Protein AF-A0A1C6BYI2-F1 (afdb_monomer)

Sequence (121 aa):
MGATRPHERPATASTIPKPSAEKMQEIKRPATAPASKVSEPVKTNVIKERPLSSSASDKKATQPAQPVHRQNVEKVVSQETRQNDTKDRRTKVQQTQTVQKNQQTKEKNRSLVTKKGQKKK

Mean predicted aligned error: 21.41 Å

pLDDT: mean 74.05, std 17.7, range [45.47, 98.5]

Secondary structure (DSSP, 8-state):
-------PPPP----PPP---------PPP---------------------------S--------HHHHHHHHHHHHHHHHHHHHHHHHHHHHHHHHHHHHHHHHHHHHHHHHHHHHTT-

Radius of gyration: 36.36 Å; Cα contacts (8 Å, |Δi|>4): 1; chains: 1; bounding box: 98×52×74 Å

Structure (mmCIF, N/CA/C/O backbone):
data_AF-A0A1C6BYI2-F1
#
_entry.id   AF-A0A1C6BYI2-F1
#
loop_
_atom_site.group_PDB
_atom_site.id
_atom_site.type_symbol
_atom_site.label_atom_id
_atom_site.label_alt_id
_atom_site.label_comp_id
_atom_site.label_asym_id
_atom_site.label_entity_id
_atom_site.label_seq_id
_atom_site.pdbx_PDB_ins_code
_atom_site.Cartn_x
_atom_site.Cartn_y
_atom_site.Cartn_z
_atom_site.occupancy
_atom_site.B_iso_or_equiv
_atom_site.auth_seq_id
_atom_site.auth_comp_id
_atom_site.auth_asym_id
_atom_site.auth_atom_id
_atom_site.pdbx_PDB_model_num
ATOM 1 N N . MET A 1 1 ? -24.951 -35.284 -13.282 1.00 54.72 1 MET A N 1
ATOM 2 C CA . MET A 1 1 ? -23.690 -36.005 -13.005 1.00 54.72 1 MET A CA 1
ATOM 3 C C . MET A 1 1 ? -22.532 -35.124 -13.447 1.00 54.72 1 MET A C 1
ATOM 5 O O . MET A 1 1 ? -22.559 -34.694 -14.589 1.00 54.72 1 MET A O 1
ATOM 9 N N . GLY A 1 2 ? -21.570 -34.835 -12.563 1.00 62.78 2 GLY A N 1
ATOM 10 C CA . GLY A 1 2 ? -20.300 -34.193 -12.940 1.00 62.78 2 GLY A CA 1
ATOM 11 C C . GLY A 1 2 ? -19.963 -32.887 -12.214 1.00 62.78 2 GLY A C 1
ATOM 12 O O . GLY A 1 2 ? -19.781 -31.866 -12.861 1.00 62.78 2 GLY A O 1
ATOM 13 N N . ALA A 1 3 ? -19.863 -32.902 -10.880 1.00 61.75 3 ALA A N 1
ATOM 14 C CA . ALA A 1 3 ? -19.232 -31.811 -10.134 1.00 61.75 3 ALA A CA 1
ATOM 15 C C . ALA A 1 3 ? -17.723 -32.082 -10.027 1.00 61.75 3 ALA A C 1
ATOM 17 O O . ALA A 1 3 ? -17.288 -32.876 -9.194 1.00 61.75 3 ALA A O 1
ATOM 18 N N . THR A 1 4 ? -16.907 -31.440 -10.862 1.00 67.94 4 THR A N 1
ATOM 19 C CA . THR A 1 4 ? -15.452 -31.409 -10.659 1.00 67.94 4 THR A CA 1
ATOM 20 C C . THR A 1 4 ? -15.133 -30.385 -9.578 1.00 67.94 4 THR A C 1
ATOM 22 O O . THR A 1 4 ? -15.031 -29.186 -9.838 1.00 67.94 4 THR A O 1
ATOM 25 N N . ARG A 1 5 ? -15.021 -30.862 -8.337 1.00 74.25 5 ARG A N 1
ATOM 26 C CA . ARG A 1 5 ? -14.539 -30.071 -7.202 1.00 74.2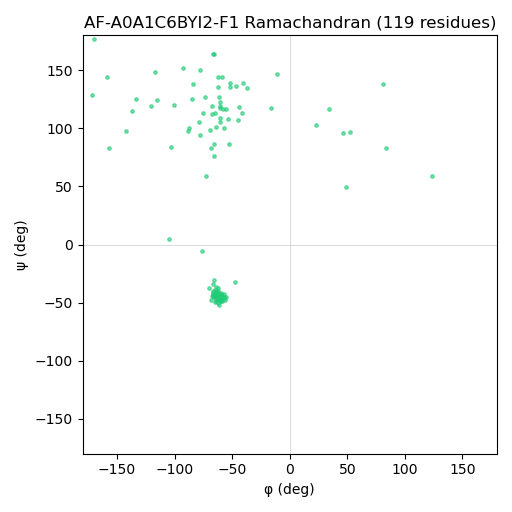5 5 ARG A CA 1
ATOM 27 C C . ARG A 1 5 ? -13.018 -29.897 -7.342 1.00 74.25 5 ARG A C 1
ATOM 29 O O . ARG A 1 5 ? -12.331 -30.906 -7.499 1.00 74.25 5 ARG A O 1
ATOM 36 N N . PRO A 1 6 ? -12.466 -28.672 -7.296 1.00 77.38 6 PRO A N 1
ATOM 37 C CA . PRO A 1 6 ? -11.019 -28.494 -7.283 1.00 77.38 6 PRO A CA 1
ATOM 38 C C . PRO A 1 6 ? -10.435 -29.146 -6.023 1.00 77.38 6 PRO A C 1
ATOM 40 O O . PRO A 1 6 ? -10.988 -29.011 -4.931 1.00 77.38 6 PRO A O 1
ATOM 43 N N . HIS A 1 7 ? -9.339 -29.887 -6.182 1.00 76.06 7 HIS A N 1
ATOM 44 C CA . HIS A 1 7 ? -8.647 -30.520 -5.066 1.00 76.06 7 HIS A CA 1
ATOM 45 C C . HIS A 1 7 ? -7.863 -29.445 -4.301 1.00 76.06 7 HIS A C 1
ATOM 47 O O . HIS A 1 7 ? -6.937 -28.839 -4.846 1.00 76.06 7 HIS A O 1
ATOM 53 N N . GLU A 1 8 ? -8.269 -29.172 -3.061 1.00 76.94 8 GLU A N 1
ATOM 54 C CA . GLU A 1 8 ? -7.526 -28.301 -2.152 1.00 76.94 8 GLU A CA 1
ATOM 55 C C . GLU A 1 8 ? -6.144 -28.911 -1.895 1.00 76.94 8 GLU A C 1
ATOM 57 O O . GLU A 1 8 ? -6.025 -30.083 -1.540 1.00 76.94 8 GLU A O 1
ATOM 62 N N . ARG A 1 9 ? -5.080 -28.131 -2.102 1.00 75.81 9 ARG A N 1
ATOM 63 C CA . ARG A 1 9 ? -3.729 -28.545 -1.709 1.00 75.81 9 ARG A CA 1
ATOM 64 C C . ARG A 1 9 ? -3.521 -28.216 -0.226 1.00 75.81 9 ARG A C 1
ATOM 66 O O . ARG A 1 9 ? -3.922 -27.129 0.192 1.00 75.81 9 ARG A O 1
ATOM 73 N N . PRO A 1 10 ? -2.890 -29.101 0.567 1.00 69.38 10 PRO A N 1
ATOM 74 C CA . PRO A 1 10 ? -2.607 -28.818 1.969 1.00 69.38 10 PRO A CA 1
ATOM 75 C C . PRO A 1 10 ? -1.677 -27.605 2.112 1.00 69.38 10 PRO A C 1
ATOM 77 O O . PRO A 1 10 ? -0.778 -27.386 1.297 1.00 69.38 10 PRO A O 1
ATOM 80 N N . ALA A 1 11 ? -1.910 -26.818 3.163 1.00 62.59 11 ALA A N 1
ATOM 81 C CA . ALA A 1 11 ? -1.143 -25.627 3.496 1.00 62.59 11 ALA A CA 1
ATOM 82 C C . ALA A 1 11 ? 0.336 -25.968 3.742 1.00 62.59 11 ALA A C 1
ATOM 84 O O . ALA A 1 11 ? 0.666 -26.751 4.633 1.00 62.59 11 ALA A O 1
ATOM 85 N N . THR A 1 12 ? 1.243 -25.336 2.995 1.00 54.78 12 THR A N 1
ATOM 86 C CA . THR A 1 12 ? 2.656 -25.274 3.376 1.00 54.78 12 THR A CA 1
ATOM 87 C C . THR A 1 12 ? 2.767 -24.466 4.660 1.00 54.78 12 THR A C 1
ATOM 89 O O . THR A 1 12 ? 2.475 -23.269 4.680 1.00 54.78 12 THR A O 1
ATOM 92 N N . ALA A 1 13 ? 3.150 -25.149 5.734 1.00 59.16 13 ALA A N 1
ATOM 93 C CA . ALA A 1 13 ? 3.408 -24.560 7.032 1.00 59.16 13 ALA A CA 1
ATOM 94 C C . ALA A 1 13 ? 4.385 -23.376 6.926 1.00 59.16 13 ALA A C 1
ATOM 96 O O . ALA A 1 13 ? 5.372 -23.402 6.194 1.00 59.16 13 ALA A O 1
ATOM 97 N N . SER A 1 14 ? 4.064 -22.337 7.689 1.00 58.28 14 SER A N 1
ATOM 98 C CA . SER A 1 14 ? 4.835 -21.120 7.906 1.00 58.28 14 SER A CA 1
ATOM 99 C C . SER A 1 14 ? 6.268 -21.419 8.360 1.00 58.28 14 SER A C 1
ATOM 101 O O . SER A 1 14 ? 6.492 -21.753 9.523 1.00 58.28 14 SER A O 1
ATOM 103 N N . THR A 1 15 ? 7.257 -21.209 7.491 1.00 58.69 15 THR A N 1
ATOM 104 C CA . THR A 1 15 ? 8.650 -21.088 7.933 1.00 58.69 15 THR A CA 1
ATOM 105 C C . THR A 1 15 ? 8.850 -19.687 8.495 1.00 58.69 15 THR A C 1
ATOM 107 O O . THR A 1 15 ? 8.911 -18.709 7.754 1.00 58.69 15 THR A O 1
ATOM 110 N N . ILE A 1 16 ? 8.939 -19.593 9.819 1.00 68.25 16 ILE A N 1
ATOM 111 C CA . ILE A 1 16 ? 9.395 -18.400 10.536 1.00 68.25 16 ILE A CA 1
ATOM 112 C C . ILE A 1 16 ? 10.789 -18.042 9.988 1.00 68.25 16 ILE A C 1
ATOM 114 O O . ILE A 1 16 ? 11.708 -18.853 10.143 1.00 68.25 16 ILE A O 1
ATOM 118 N N . PRO A 1 17 ? 11.006 -16.878 9.348 1.00 59.19 17 PRO A N 1
ATOM 119 C CA . PRO A 1 17 ? 12.364 -16.457 9.053 1.00 59.19 17 PRO A CA 1
ATOM 120 C C . PRO A 1 17 ? 13.054 -16.136 10.383 1.00 59.19 17 PRO A C 1
ATOM 122 O O . PRO A 1 17 ? 12.609 -15.269 11.136 1.00 59.19 17 PRO A O 1
ATOM 125 N N . LYS A 1 18 ? 14.140 -16.857 10.690 1.00 71.62 18 LYS A N 1
ATOM 126 C CA . LYS A 1 18 ? 15.075 -16.476 11.758 1.00 71.62 18 LYS A CA 1
ATOM 127 C C . LYS A 1 18 ? 15.505 -15.017 11.527 1.00 71.62 18 LYS A C 1
ATOM 129 O O . LYS A 1 18 ? 15.847 -14.689 10.388 1.00 71.62 18 LYS A O 1
ATOM 134 N N . PRO A 1 19 ? 15.557 -14.147 12.549 1.00 53.66 19 PRO A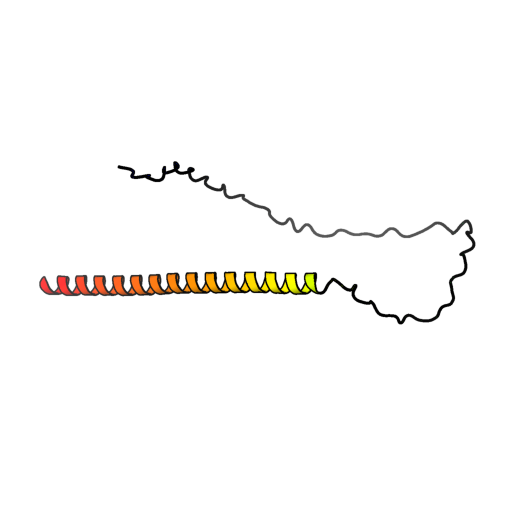 N 1
ATOM 135 C CA . PRO A 1 19 ? 16.231 -12.870 12.391 1.00 53.66 19 PRO A CA 1
ATOM 136 C C . PRO A 1 19 ? 17.729 -13.150 12.222 1.00 53.66 19 PRO A C 1
ATOM 138 O O . PRO A 1 19 ? 18.383 -13.645 13.139 1.00 53.66 19 PRO A O 1
ATOM 141 N N . SER A 1 20 ? 18.274 -12.881 11.034 1.00 56.75 20 SER A N 1
ATOM 142 C CA . SER A 1 20 ? 19.723 -12.811 10.845 1.00 56.75 20 SER A CA 1
ATOM 143 C C . SER A 1 20 ? 20.208 -11.562 11.570 1.00 56.75 20 SER A C 1
ATOM 145 O O . SER A 1 20 ? 20.076 -10.450 11.060 1.00 56.75 20 SER A O 1
ATOM 147 N N . ALA A 1 21 ? 20.711 -11.751 12.784 1.00 58.75 21 ALA A N 1
ATOM 148 C CA . ALA A 1 21 ? 21.453 -10.734 13.503 1.00 58.75 21 ALA A CA 1
ATOM 149 C C . ALA A 1 21 ? 22.696 -10.309 12.698 1.00 58.75 21 ALA A C 1
ATOM 151 O O . ALA A 1 21 ? 23.313 -11.120 12.009 1.00 58.75 21 ALA A O 1
ATOM 152 N N . GLU A 1 22 ? 23.000 -9.015 12.795 1.00 59.88 22 GLU A N 1
ATOM 153 C CA . GLU A 1 22 ? 24.306 -8.380 12.596 1.00 59.88 22 GLU A CA 1
ATOM 154 C C . GLU A 1 22 ? 25.137 -8.784 11.370 1.00 59.88 22 GLU A C 1
ATOM 156 O O . GLU A 1 22 ? 26.015 -9.640 11.418 1.00 59.88 22 GLU A O 1
ATOM 161 N N . LYS A 1 23 ? 25.022 -7.981 10.309 1.00 57.41 23 LYS A N 1
ATOM 162 C CA . LYS A 1 23 ? 26.220 -7.582 9.567 1.00 57.41 23 LYS A CA 1
ATOM 163 C C . LYS A 1 23 ? 26.560 -6.154 9.972 1.00 57.41 23 LYS A C 1
ATOM 165 O O . LYS A 1 23 ? 26.139 -5.204 9.316 1.00 57.41 23 LYS A O 1
ATOM 170 N N . MET A 1 24 ? 27.275 -5.994 11.087 1.00 69.06 24 MET A N 1
ATOM 171 C CA . MET A 1 24 ? 27.919 -4.716 11.379 1.00 69.06 24 MET A CA 1
ATOM 172 C C . MET A 1 24 ? 28.905 -4.444 10.239 1.00 69.06 24 MET A C 1
ATOM 174 O O . MET A 1 24 ? 29.798 -5.248 9.974 1.00 69.06 24 MET A O 1
ATOM 178 N N . GLN A 1 25 ? 28.707 -3.348 9.506 1.00 59.69 25 GLN A N 1
ATOM 179 C CA . GLN A 1 25 ? 29.736 -2.841 8.608 1.00 59.69 25 GLN A CA 1
ATOM 180 C C . GLN A 1 25 ? 30.917 -2.424 9.484 1.00 59.69 25 GLN A C 1
ATOM 182 O O . GLN A 1 25 ? 30.879 -1.381 10.133 1.00 59.69 25 GLN A O 1
ATOM 187 N N . GLU A 1 26 ? 31.946 -3.269 9.540 1.00 63.31 26 GLU A N 1
ATOM 188 C CA . GLU A 1 26 ? 33.232 -2.935 10.139 1.00 63.31 26 GLU A CA 1
ATOM 189 C C . GLU A 1 26 ? 33.861 -1.832 9.273 1.00 63.31 26 GLU A C 1
ATOM 191 O O . GLU A 1 26 ? 34.591 -2.081 8.316 1.00 63.31 26 GLU A O 1
ATOM 196 N N . ILE A 1 27 ? 33.519 -0.577 9.574 1.00 63.31 27 ILE A N 1
ATOM 197 C CA . ILE A 1 27 ? 34.263 0.590 9.107 1.00 63.31 27 ILE A CA 1
ATOM 198 C C . ILE A 1 27 ? 35.608 0.545 9.840 1.00 63.31 27 ILE A C 1
ATOM 200 O O . ILE A 1 27 ? 35.793 1.158 10.893 1.00 63.31 27 ILE A O 1
ATOM 204 N N . LYS A 1 28 ? 36.546 -0.237 9.300 1.00 68.12 28 LYS A N 1
ATOM 205 C CA . LYS A 1 28 ? 37.942 -0.280 9.738 1.00 68.12 28 LYS A CA 1
ATOM 206 C C . LYS A 1 28 ? 38.779 0.557 8.771 1.00 68.12 28 LYS A C 1
ATOM 208 O O . LYS A 1 28 ? 38.760 0.361 7.563 1.00 68.12 28 LYS A O 1
ATOM 213 N N . ARG A 1 29 ? 39.418 1.567 9.352 1.00 61.25 29 ARG A N 1
ATOM 214 C CA . ARG A 1 29 ? 40.040 2.762 8.755 1.00 61.25 29 ARG A CA 1
ATOM 215 C C . ARG A 1 29 ? 41.267 2.455 7.861 1.00 61.25 29 ARG A C 1
ATOM 217 O O . ARG A 1 29 ? 41.824 1.366 7.977 1.00 61.25 29 ARG A O 1
ATOM 224 N N . PRO A 1 30 ? 41.724 3.403 7.011 1.00 63.53 30 PRO A N 1
ATOM 225 C CA . PRO A 1 30 ? 42.872 3.211 6.116 1.00 63.53 30 PRO A CA 1
ATOM 226 C C . PRO A 1 30 ? 44.222 3.345 6.848 1.00 63.53 30 PRO A C 1
ATOM 228 O O . PRO A 1 30 ? 44.328 4.129 7.791 1.00 63.53 30 PRO A O 1
ATOM 231 N N . ALA A 1 31 ? 45.261 2.638 6.377 1.00 58.25 31 ALA A N 1
ATOM 232 C CA . ALA A 1 31 ? 46.645 2.774 6.855 1.00 58.25 31 ALA A CA 1
ATOM 233 C C . ALA A 1 31 ? 47.683 2.787 5.696 1.00 58.25 31 ALA A C 1
ATOM 235 O O . ALA A 1 31 ? 47.819 1.816 4.960 1.00 58.25 31 ALA A O 1
ATOM 236 N N . THR A 1 32 ? 48.344 3.947 5.564 1.00 45.47 32 THR A N 1
ATOM 237 C CA . THR A 1 32 ? 49.675 4.384 5.037 1.00 45.47 32 THR A CA 1
ATOM 238 C C . THR A 1 32 ? 50.713 3.266 4.725 1.00 45.47 32 THR A C 1
ATOM 240 O O . THR A 1 32 ? 50.740 2.288 5.457 1.00 45.47 32 THR A O 1
ATOM 243 N N . ALA A 1 33 ? 51.642 3.292 3.739 1.00 57.91 33 ALA A N 1
ATOM 244 C CA . ALA A 1 33 ? 52.502 4.360 3.171 1.00 57.91 33 ALA A CA 1
ATOM 245 C C . ALA A 1 33 ? 53.245 3.924 1.852 1.00 57.91 33 ALA A C 1
ATOM 247 O O . ALA A 1 33 ? 53.134 2.762 1.463 1.00 57.91 33 ALA A O 1
ATOM 248 N N . PRO A 1 34 ? 54.024 4.810 1.174 1.00 53.22 34 PRO A N 1
ATOM 249 C CA . PRO A 1 34 ? 54.595 4.623 -0.171 1.00 53.22 34 PRO A CA 1
ATOM 250 C C . PRO A 1 34 ? 56.017 4.024 -0.178 1.00 53.22 34 PRO A C 1
ATOM 252 O O . PRO A 1 34 ? 56.812 4.298 0.715 1.00 53.22 34 PRO A O 1
ATOM 255 N N . ALA A 1 35 ? 56.385 3.305 -1.245 1.00 46.44 35 ALA A N 1
ATOM 256 C CA . ALA A 1 35 ? 57.778 2.969 -1.550 1.00 46.44 35 ALA A CA 1
ATOM 257 C C . ALA A 1 35 ? 58.153 3.537 -2.925 1.00 46.44 35 ALA A C 1
ATOM 259 O O . ALA A 1 35 ? 57.534 3.231 -3.943 1.00 46.44 35 ALA A O 1
ATOM 260 N N . SER A 1 36 ? 59.151 4.414 -2.929 1.00 53.06 36 SER A N 1
ATOM 261 C CA . SER A 1 36 ? 59.726 5.046 -4.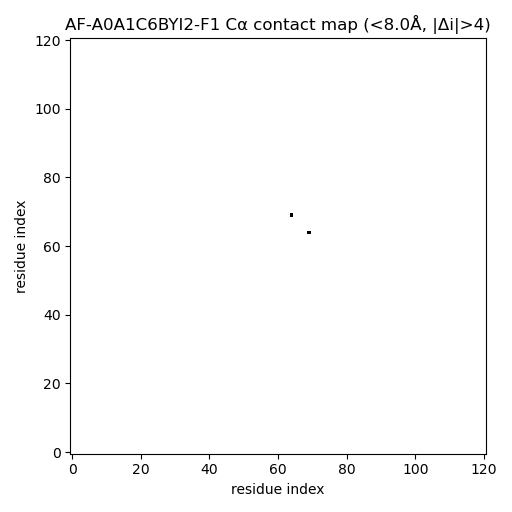111 1.00 53.06 36 SER A CA 1
ATOM 262 C C . SER A 1 36 ? 61.194 4.629 -4.227 1.00 53.06 36 SER A C 1
ATOM 264 O O . SER A 1 36 ? 61.861 4.542 -3.198 1.00 53.06 36 SER A O 1
ATOM 266 N N . LYS A 1 37 ? 61.678 4.534 -5.482 1.00 55.94 37 LYS A N 1
ATOM 267 C CA . LYS A 1 37 ? 63.092 4.492 -5.942 1.00 55.94 37 LYS A CA 1
ATOM 268 C C . LYS A 1 37 ? 63.760 3.095 -5.820 1.00 55.94 37 LYS A C 1
ATOM 270 O O . LYS A 1 37 ? 63.556 2.426 -4.825 1.00 55.94 37 LYS A O 1
ATOM 275 N N . VAL A 1 38 ? 64.556 2.538 -6.744 1.00 49.47 38 VAL A N 1
ATOM 276 C CA . VAL A 1 38 ? 65.320 2.977 -7.934 1.00 49.47 38 VAL A CA 1
ATOM 277 C C . VAL A 1 38 ? 65.558 1.729 -8.813 1.00 49.47 38 VAL A C 1
ATOM 279 O O . VAL A 1 38 ? 65.825 0.672 -8.253 1.00 49.47 38 VAL A O 1
ATOM 282 N N . SER A 1 39 ? 65.544 1.843 -10.147 1.00 46.47 39 SER A N 1
ATOM 283 C CA . SER A 1 39 ? 66.492 1.134 -11.038 1.00 46.47 39 SER A CA 1
ATOM 284 C C . SER A 1 39 ? 66.337 1.640 -12.482 1.00 46.47 39 SER A C 1
ATOM 286 O O . SER A 1 39 ? 65.222 1.751 -12.986 1.00 46.47 39 SER A O 1
ATOM 288 N N . GLU A 1 40 ? 67.456 2.017 -13.095 1.00 58.38 40 GLU A N 1
ATOM 289 C CA . GLU A 1 40 ? 67.626 2.697 -14.387 1.00 58.38 40 GLU A CA 1
ATOM 290 C C . GLU A 1 40 ? 67.217 1.883 -15.638 1.00 58.38 40 GLU A C 1
ATOM 292 O O . GLU A 1 40 ? 67.046 0.664 -15.573 1.00 58.38 40 GLU A O 1
ATOM 297 N N . PRO A 1 41 ? 67.040 2.550 -16.803 1.00 60.94 41 PRO A N 1
ATOM 298 C CA . PRO A 1 41 ? 66.404 1.975 -17.980 1.00 60.94 41 PRO A CA 1
ATOM 299 C C . PRO A 1 41 ? 67.412 1.194 -18.824 1.00 60.94 41 PRO A C 1
ATOM 301 O O . PRO A 1 41 ? 68.418 1.739 -19.273 1.00 60.94 41 PRO A O 1
ATOM 304 N N . VAL A 1 42 ? 67.12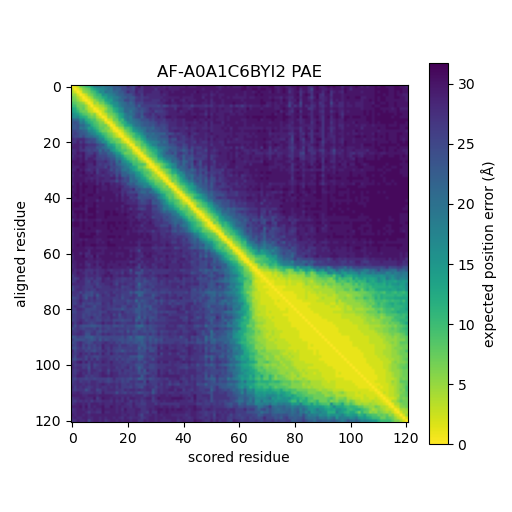3 -0.074 -19.118 1.00 48.16 42 VAL A N 1
ATOM 305 C CA . VAL A 1 42 ? 67.962 -0.873 -20.017 1.00 48.16 42 VAL A CA 1
ATOM 306 C C . VAL A 1 42 ? 67.104 -1.613 -21.040 1.00 48.16 42 VAL A C 1
ATOM 308 O O . VAL A 1 42 ? 66.231 -2.401 -20.690 1.00 48.16 42 VAL A O 1
ATOM 311 N N . LYS A 1 43 ? 67.463 -1.374 -22.310 1.00 56.34 43 LYS A N 1
ATOM 312 C CA . LYS A 1 43 ? 67.090 -2.081 -23.550 1.00 56.34 43 LYS A CA 1
ATOM 313 C C . LYS A 1 43 ? 65.760 -1.704 -24.212 1.00 56.34 43 LYS A C 1
ATOM 315 O O . LYS A 1 43 ? 64.746 -2.382 -24.120 1.00 56.34 43 LYS A O 1
ATOM 320 N N . THR A 1 44 ? 65.852 -0.618 -24.981 1.00 58.53 44 THR A N 1
ATOM 321 C CA . THR A 1 44 ? 65.553 -0.568 -26.426 1.00 58.53 44 THR A CA 1
ATOM 322 C C . THR A 1 44 ? 64.612 -1.649 -26.973 1.00 58.53 44 THR A C 1
ATOM 324 O O . THR A 1 44 ? 65.045 -2.737 -27.343 1.00 58.53 44 THR A O 1
ATOM 327 N N . ASN A 1 45 ? 63.361 -1.268 -27.202 1.00 56.97 45 ASN A N 1
ATOM 328 C CA . ASN A 1 45 ? 62.706 -1.606 -28.456 1.00 56.97 45 ASN A CA 1
ATOM 329 C C . ASN A 1 45 ? 62.440 -0.286 -29.163 1.00 56.97 45 ASN A C 1
ATOM 331 O O . ASN A 1 45 ? 61.848 0.620 -28.576 1.00 56.97 45 ASN A O 1
ATOM 335 N N . VAL A 1 46 ? 62.938 -0.176 -30.393 1.00 55.78 46 VAL A N 1
ATOM 336 C CA . VAL A 1 46 ? 62.575 0.864 -31.352 1.00 55.78 46 VAL A CA 1
ATOM 337 C C . VAL A 1 46 ? 61.060 0.986 -31.308 1.00 55.78 46 VAL A C 1
ATOM 339 O O . VAL A 1 46 ? 60.335 0.075 -31.712 1.00 55.78 46 VAL A O 1
ATOM 342 N N . ILE A 1 47 ? 60.591 2.078 -30.710 1.00 56.97 47 ILE A N 1
ATOM 343 C CA . ILE A 1 47 ? 59.186 2.439 -30.704 1.00 56.97 47 ILE A CA 1
ATOM 344 C C . ILE A 1 47 ? 58.854 2.603 -32.179 1.00 56.97 47 ILE A C 1
ATOM 346 O O . ILE A 1 47 ? 59.301 3.561 -32.809 1.00 56.97 47 ILE A O 1
ATOM 350 N N . LYS A 1 48 ? 58.141 1.615 -32.734 1.00 59.38 48 LYS A N 1
ATOM 351 C CA . LYS A 1 48 ? 57.425 1.769 -33.996 1.00 59.38 48 LYS A CA 1
ATOM 352 C C . LYS A 1 48 ? 56.731 3.112 -33.908 1.00 59.38 48 LYS A C 1
ATOM 354 O O . LYS A 1 48 ? 55.980 3.336 -32.959 1.00 59.38 48 LYS A O 1
ATOM 359 N N . GLU A 1 49 ? 57.126 3.981 -34.826 1.00 59.31 49 GLU A N 1
ATOM 360 C CA . GLU A 1 49 ? 56.694 5.355 -34.988 1.00 59.31 49 GLU A CA 1
ATOM 361 C C . GLU A 1 49 ? 55.404 5.672 -34.240 1.00 59.31 49 GLU A C 1
ATOM 363 O O . GLU A 1 49 ? 54.332 5.131 -34.514 1.00 59.31 49 GLU A O 1
ATOM 368 N N . ARG A 1 50 ? 55.507 6.598 -33.292 1.00 65.44 50 ARG A N 1
ATOM 369 C CA . ARG A 1 50 ? 54.348 7.361 -32.856 1.00 65.44 50 ARG A CA 1
ATOM 370 C C . ARG A 1 50 ? 53.814 8.066 -34.108 1.00 65.44 50 ARG A C 1
ATOM 372 O O . ARG A 1 50 ? 54.542 8.919 -34.618 1.00 65.44 50 ARG A O 1
ATOM 379 N N . PRO A 1 51 ? 52.593 7.795 -34.607 1.00 61.88 51 PRO A N 1
ATOM 380 C CA . PRO A 1 51 ? 52.017 8.705 -35.577 1.00 61.88 51 PRO A CA 1
ATOM 381 C C . PRO A 1 51 ? 51.899 10.054 -34.867 1.00 61.88 51 PRO A C 1
ATOM 383 O O . PRO A 1 51 ? 51.227 10.179 -33.839 1.00 61.88 51 PRO A O 1
ATOM 386 N N . LEU A 1 52 ? 52.599 11.065 -35.375 1.00 63.94 52 LEU A N 1
ATOM 387 C CA . LEU A 1 52 ? 52.397 12.456 -34.986 1.00 63.94 52 LEU A CA 1
ATOM 388 C C . LEU A 1 52 ? 51.076 12.945 -35.594 1.00 63.94 52 LEU A C 1
ATOM 390 O O . LEU A 1 52 ? 51.048 13.895 -36.366 1.00 63.94 52 LEU A O 1
ATOM 394 N N . SER A 1 53 ? 49.960 12.291 -35.269 1.00 57.84 53 SER A N 1
ATOM 395 C CA . SER A 1 53 ? 48.647 12.869 -35.520 1.00 57.84 53 SER A CA 1
ATOM 396 C C . SER A 1 53 ? 48.278 13.702 -34.300 1.00 57.84 53 SER A C 1
ATOM 398 O O . SER A 1 53 ? 47.850 13.192 -33.261 1.00 57.84 53 SER A O 1
ATOM 400 N N . SER A 1 54 ? 48.525 14.998 -34.445 1.00 51.81 54 SER A N 1
ATOM 401 C CA . SER A 1 54 ? 47.971 16.069 -33.629 1.00 51.81 54 SER A CA 1
ATOM 402 C C . SER A 1 54 ? 46.488 15.825 -33.309 1.00 51.81 54 SER A C 1
ATOM 404 O O . SER A 1 54 ? 45.726 15.434 -34.189 1.00 51.81 54 SER A O 1
ATOM 406 N N . SER A 1 55 ? 46.103 16.115 -32.060 1.00 51.62 55 SER A N 1
ATOM 407 C CA . SER A 1 55 ? 44.742 16.459 -31.602 1.00 51.62 55 SER A CA 1
ATOM 408 C C . SER A 1 55 ? 43.610 15.488 -31.993 1.00 51.62 55 SER A C 1
ATOM 410 O O . SER A 1 55 ? 43.046 15.557 -33.076 1.00 51.62 55 SER A O 1
ATOM 412 N N . ALA A 1 56 ? 43.194 14.557 -31.133 1.00 56.84 56 ALA A N 1
ATOM 413 C CA . ALA A 1 56 ? 42.277 14.847 -30.022 1.00 56.84 56 ALA A CA 1
ATOM 414 C C . ALA A 1 56 ? 41.026 15.655 -30.426 1.00 56.84 56 ALA A C 1
ATOM 416 O O . ALA A 1 56 ? 40.680 16.632 -29.774 1.00 56.84 56 ALA A O 1
ATOM 417 N N . SER A 1 57 ? 40.324 15.243 -31.479 1.00 58.56 57 SER A N 1
ATOM 418 C CA . SER A 1 57 ? 38.883 15.478 -31.572 1.00 58.56 57 SER A CA 1
ATOM 419 C C . SER A 1 57 ? 38.251 14.464 -32.512 1.00 58.56 57 SER A C 1
ATOM 421 O O . SER A 1 57 ? 37.992 14.739 -33.674 1.00 58.56 57 SER A O 1
ATOM 423 N N . ASP A 1 58 ? 37.957 13.280 -31.995 1.00 54.38 58 ASP A N 1
ATOM 424 C CA . ASP A 1 58 ? 36.672 12.713 -32.356 1.00 54.38 58 ASP A CA 1
ATOM 425 C C . ASP A 1 58 ? 36.127 12.023 -31.123 1.00 54.38 58 ASP A C 1
ATOM 427 O O . ASP A 1 58 ? 36.600 10.976 -30.690 1.00 54.38 58 ASP A O 1
ATOM 431 N N . LYS A 1 59 ? 35.254 12.785 -30.462 1.00 57.22 59 LYS A N 1
ATOM 432 C CA . LYS A 1 59 ? 34.059 12.342 -29.761 1.00 57.22 59 LYS A CA 1
ATOM 433 C C . LYS A 1 59 ? 34.248 10.967 -29.127 1.00 57.22 59 LYS A C 1
ATOM 435 O O . LYS A 1 59 ? 34.293 9.945 -29.807 1.00 57.22 59 LYS A O 1
ATOM 440 N N . LYS A 1 60 ? 34.168 10.909 -27.794 1.00 52.12 60 LYS A N 1
ATOM 441 C CA . LYS A 1 60 ? 33.477 9.776 -27.174 1.00 52.12 60 LYS A CA 1
ATOM 442 C C . LYS A 1 60 ? 32.103 9.717 -27.846 1.00 52.12 60 LYS A C 1
ATOM 444 O O . LYS A 1 60 ? 31.151 10.321 -27.367 1.00 52.12 60 LYS A O 1
ATOM 449 N N . ALA A 1 61 ? 32.008 9.039 -28.987 1.00 55.62 61 ALA A N 1
ATOM 450 C CA . ALA A 1 61 ? 30.786 8.455 -29.447 1.00 55.62 61 ALA A CA 1
ATOM 451 C C . ALA A 1 61 ? 30.440 7.558 -28.275 1.00 55.62 61 ALA A C 1
ATOM 453 O O . ALA A 1 61 ? 31.080 6.530 -28.045 1.00 55.62 61 ALA A O 1
ATOM 454 N N . THR A 1 62 ? 29.524 8.035 -27.432 1.00 59.69 62 THR A N 1
ATOM 455 C CA . THR A 1 62 ? 28.741 7.147 -26.600 1.00 59.69 62 THR A CA 1
ATOM 456 C C . THR A 1 62 ? 28.400 6.007 -27.533 1.00 59.69 62 THR A C 1
ATOM 458 O O . THR A 1 62 ? 27.765 6.244 -28.564 1.00 59.69 62 THR A O 1
ATOM 461 N N . GLN A 1 63 ? 28.956 4.827 -27.243 1.00 58.06 63 GLN A N 1
ATOM 462 C CA . GLN A 1 63 ? 28.670 3.597 -27.966 1.00 58.06 63 GLN A CA 1
ATOM 463 C C . GLN A 1 63 ? 27.175 3.642 -28.308 1.00 58.06 63 GLN A C 1
ATOM 465 O O . GLN A 1 63 ? 26.412 4.053 -27.421 1.00 58.06 63 GLN A O 1
ATOM 470 N N . PRO A 1 64 ? 26.729 3.322 -29.535 1.00 60.44 64 PRO A N 1
ATOM 471 C CA . PRO A 1 64 ? 25.306 3.231 -29.823 1.00 60.44 64 PRO A CA 1
ATOM 472 C C . PRO A 1 64 ? 24.751 2.057 -29.006 1.00 60.44 64 PRO A C 1
ATOM 474 O O . PRO A 1 64 ? 24.547 0.957 -29.506 1.00 60.44 64 PRO A O 1
ATOM 477 N N . ALA A 1 65 ? 24.574 2.269 -27.701 1.00 63.66 65 ALA A N 1
ATOM 478 C CA . ALA A 1 65 ? 23.847 1.409 -26.808 1.00 63.66 65 ALA A CA 1
ATOM 479 C C . ALA A 1 65 ? 22.461 1.410 -27.410 1.00 63.66 65 ALA A C 1
ATOM 481 O O . ALA A 1 65 ? 21.816 2.463 -27.479 1.00 63.66 65 ALA A O 1
ATOM 482 N N . GLN A 1 66 ? 22.115 0.261 -27.981 1.00 67.25 66 GLN A N 1
ATOM 483 C CA . GLN A 1 66 ? 21.009 0.146 -28.904 1.00 67.25 66 GLN A CA 1
ATOM 484 C C . GLN A 1 66 ? 19.784 0.869 -28.340 1.00 67.25 66 GLN A C 1
ATOM 486 O O . GLN A 1 66 ? 19.507 0.719 -27.145 1.00 67.25 66 GLN A O 1
ATOM 491 N N . PRO A 1 67 ? 19.044 1.642 -29.154 1.00 74.50 67 PRO A N 1
ATOM 492 C CA . PRO A 1 67 ? 17.861 2.370 -28.697 1.00 74.50 67 PRO A CA 1
ATOM 493 C C . PRO A 1 67 ? 16.905 1.494 -27.872 1.00 74.50 67 PRO A C 1
ATOM 495 O O . PRO A 1 67 ? 16.316 1.961 -26.902 1.00 74.50 67 PRO A O 1
ATOM 498 N N . VAL A 1 68 ? 16.851 0.196 -28.195 1.00 74.81 68 VAL A N 1
ATOM 499 C CA . VAL A 1 68 ? 16.123 -0.852 -27.468 1.00 74.81 68 VAL A CA 1
ATOM 500 C C . VAL A 1 68 ? 16.551 -0.971 -26.002 1.00 74.81 68 VAL A C 1
ATOM 502 O O . VAL A 1 68 ? 15.695 -1.031 -25.128 1.00 74.81 68 VAL A O 1
ATOM 505 N N . HIS A 1 69 ? 17.850 -0.961 -25.691 1.00 82.94 69 HIS A N 1
ATOM 506 C CA . HIS A 1 69 ? 18.326 -1.046 -24.307 1.00 82.94 69 HIS A CA 1
ATOM 507 C C . HIS A 1 69 ? 17.878 0.171 -23.486 1.00 82.94 69 HIS A C 1
ATOM 509 O O . HIS A 1 69 ? 17.360 0.003 -22.385 1.00 82.94 69 HIS A O 1
ATOM 515 N N . ARG A 1 70 ? 17.994 1.386 -24.044 1.00 81.69 70 ARG A N 1
ATOM 516 C CA . ARG A 1 70 ? 17.539 2.618 -23.372 1.00 81.69 70 ARG A CA 1
ATOM 517 C C . ARG A 1 70 ? 16.026 2.618 -23.145 1.00 81.69 70 ARG A C 1
ATOM 519 O O . ARG A 1 70 ? 15.583 2.873 -22.030 1.00 81.69 70 ARG A O 1
ATOM 526 N N . GLN A 1 71 ? 15.247 2.263 -24.169 1.00 86.06 71 GLN A N 1
ATOM 527 C CA . GLN A 1 71 ? 13.789 2.156 -24.057 1.00 86.06 71 GLN A CA 1
ATOM 528 C C . GLN A 1 71 ? 13.364 1.080 -23.052 1.00 86.06 71 GLN A C 1
ATOM 530 O O . GLN A 1 71 ? 12.397 1.272 -22.320 1.00 86.06 71 GLN A O 1
ATOM 535 N N . ASN A 1 72 ? 14.080 -0.044 -22.984 1.00 90.44 72 ASN A N 1
ATOM 536 C CA . ASN A 1 72 ? 13.788 -1.104 -22.024 1.00 90.44 72 ASN A CA 1
ATOM 537 C C . ASN A 1 72 ? 14.049 -0.650 -20.585 1.00 90.44 72 ASN A C 1
ATOM 539 O O . ASN A 1 72 ? 13.207 -0.898 -19.727 1.00 90.44 72 ASN A O 1
ATOM 543 N N . VAL A 1 73 ? 15.155 0.056 -20.325 1.00 88.81 73 VAL A N 1
ATOM 544 C CA . VAL A 1 73 ? 15.437 0.630 -18.998 1.00 88.81 73 VAL A CA 1
ATOM 545 C C . VAL A 1 73 ? 14.330 1.602 -18.590 1.00 88.81 73 VAL A C 1
ATOM 547 O O . VAL A 1 73 ? 13.769 1.463 -17.507 1.00 88.81 73 VAL A O 1
ATOM 550 N N . GLU A 1 74 ? 13.938 2.526 -19.468 1.00 91.12 74 GLU A N 1
ATOM 551 C CA . GLU A 1 74 ? 12.869 3.489 -19.175 1.00 91.12 74 GLU A CA 1
ATOM 552 C C . GLU A 1 74 ? 11.515 2.806 -18.926 1.00 91.12 74 GLU A C 1
ATOM 554 O O . GLU A 1 74 ? 10.784 3.172 -18.002 1.00 91.12 74 GLU A O 1
ATOM 559 N N . LYS A 1 75 ? 11.188 1.764 -19.700 1.00 94.75 75 LYS A N 1
ATOM 560 C CA . LYS A 1 75 ? 9.974 0.960 -19.495 1.00 94.75 75 LYS A CA 1
ATOM 561 C C . LYS A 1 75 ? 9.995 0.208 -18.165 1.00 94.75 75 LYS A C 1
ATOM 563 O O . LYS A 1 75 ? 8.956 0.139 -17.510 1.00 94.75 75 LYS A O 1
ATOM 568 N N . VAL A 1 76 ? 11.135 -0.359 -17.767 1.00 94.38 7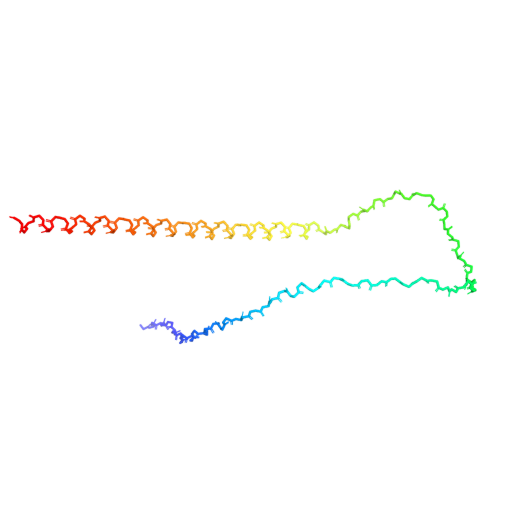6 VAL A N 1
ATOM 569 C CA . VAL A 1 76 ? 11.290 -1.053 -16.477 1.00 94.38 76 VAL A CA 1
ATOM 570 C C . VAL A 1 76 ? 11.131 -0.064 -15.324 1.00 94.38 76 VAL A C 1
ATOM 572 O O . VAL A 1 76 ? 10.288 -0.286 -14.459 1.00 94.38 76 VAL A O 1
ATOM 575 N N . VAL A 1 77 ? 11.834 1.072 -15.368 1.00 95.06 77 VAL A N 1
ATOM 576 C CA . VAL A 1 77 ? 11.733 2.135 -14.351 1.00 95.06 77 VAL A CA 1
ATOM 577 C C . VAL A 1 77 ? 10.303 2.680 -14.263 1.00 95.06 77 VAL A C 1
ATOM 579 O O . VAL A 1 77 ? 9.765 2.868 -13.171 1.00 95.06 77 VAL A O 1
ATOM 582 N N . SER A 1 78 ? 9.639 2.875 -15.405 1.00 95.62 78 SER A N 1
ATOM 583 C CA . SER A 1 78 ? 8.242 3.323 -15.451 1.00 95.62 78 SER A CA 1
ATOM 584 C C . SER A 1 78 ? 7.284 2.302 -14.835 1.00 95.62 78 SER A C 1
ATOM 586 O O . SER A 1 78 ? 6.353 2.681 -14.123 1.00 95.62 78 SER A O 1
ATOM 588 N N . GLN A 1 79 ? 7.485 1.007 -15.094 1.00 96.69 79 GLN A N 1
ATOM 589 C CA . GLN A 1 79 ? 6.671 -0.045 -14.482 1.00 96.69 79 GLN A CA 1
ATOM 590 C C . GLN A 1 79 ? 6.878 -0.113 -12.972 1.00 96.69 79 GLN A C 1
ATOM 592 O O . GLN A 1 79 ? 5.894 -0.168 -12.236 1.00 96.69 79 GLN A O 1
ATOM 597 N N . GLU A 1 80 ? 8.126 -0.055 -12.511 1.00 94.81 80 GLU A N 1
ATOM 598 C CA . GLU A 1 80 ? 8.449 -0.043 -11.084 1.00 94.81 80 GLU A CA 1
ATOM 599 C C . GLU A 1 80 ? 7.798 1.158 -10.386 1.00 94.81 80 GLU A C 1
ATOM 601 O O . GLU A 1 80 ? 7.140 1.007 -9.357 1.00 94.81 80 GLU A O 1
ATOM 606 N N . THR A 1 81 ? 7.866 2.338 -11.007 1.00 96.88 81 THR A N 1
ATOM 607 C CA . THR A 1 81 ? 7.245 3.561 -10.480 1.00 96.88 81 THR A CA 1
ATOM 608 C C . THR A 1 81 ? 5.728 3.405 -10.332 1.00 96.88 81 THR A C 1
ATOM 610 O O . THR A 1 81 ? 5.171 3.732 -9.285 1.00 96.88 81 THR A O 1
ATOM 613 N N . ARG A 1 82 ? 5.045 2.839 -11.338 1.00 96.94 82 ARG A N 1
ATOM 614 C CA . ARG A 1 82 ? 3.590 2.587 -11.289 1.00 96.94 82 ARG A CA 1
ATOM 615 C C . ARG A 1 82 ? 3.205 1.569 -10.216 1.00 96.94 82 ARG A C 1
ATOM 617 O O . ARG A 1 82 ? 2.177 1.729 -9.556 1.00 96.94 82 ARG A O 1
ATOM 624 N N . GLN A 1 83 ? 4.008 0.519 -10.043 1.00 97.69 83 GLN A N 1
ATOM 625 C CA . GLN A 1 83 ? 3.786 -0.472 -8.989 1.00 97.69 83 GLN A CA 1
ATOM 626 C C . GLN A 1 83 ? 3.945 0.154 -7.600 1.00 97.69 83 GLN A C 1
ATOM 628 O O . GLN A 1 83 ? 3.107 -0.079 -6.726 1.00 97.69 83 GLN A O 1
ATOM 633 N N . ASN A 1 84 ? 4.970 0.987 -7.419 1.00 96.94 84 ASN A N 1
ATOM 634 C CA . ASN A 1 84 ? 5.228 1.682 -6.163 1.00 96.94 84 ASN A CA 1
ATOM 635 C C . ASN A 1 84 ? 4.106 2.667 -5.810 1.00 96.94 84 ASN A C 1
ATOM 637 O O . ASN A 1 84 ? 3.596 2.601 -4.693 1.00 96.94 84 ASN A O 1
ATOM 641 N N . ASP A 1 85 ? 3.648 3.492 -6.757 1.00 97.88 85 ASP A N 1
ATOM 642 C CA . ASP A 1 85 ? 2.512 4.406 -6.546 1.00 97.88 85 ASP A CA 1
ATOM 643 C C . ASP A 1 85 ? 1.230 3.649 -6.167 1.00 97.88 85 ASP A C 1
ATOM 645 O O . ASP A 1 85 ? 0.559 3.963 -5.182 1.00 97.88 85 ASP A O 1
ATOM 649 N N . THR A 1 86 ? 0.935 2.562 -6.885 1.00 98.19 86 THR A N 1
ATOM 650 C CA . THR A 1 86 ? -0.236 1.724 -6.595 1.00 98.19 86 THR A CA 1
ATOM 651 C C . THR A 1 86 ? -0.170 1.140 -5.181 1.00 98.19 86 THR A C 1
ATOM 653 O O . THR A 1 86 ? -1.172 1.124 -4.455 1.00 98.19 86 THR A O 1
ATOM 656 N N . LYS A 1 87 ? 1.008 0.655 -4.771 1.00 98.38 87 LYS A N 1
ATOM 657 C CA . LYS A 1 87 ? 1.239 0.088 -3.438 1.00 98.38 87 LYS A CA 1
ATOM 658 C C . LYS A 1 87 ? 1.122 1.150 -2.345 1.00 98.38 87 LYS A C 1
ATOM 660 O O . LYS A 1 87 ? 0.474 0.886 -1.327 1.00 98.38 87 LYS A O 1
ATOM 665 N N . ASP A 1 88 ? 1.712 2.323 -2.552 1.00 98.19 88 ASP A N 1
ATOM 666 C CA . ASP A 1 88 ? 1.637 3.440 -1.611 1.00 98.19 88 ASP A CA 1
ATOM 667 C C . ASP A 1 88 ? 0.188 3.889 -1.423 1.00 98.19 88 ASP A C 1
ATOM 669 O O . ASP A 1 88 ? -0.343 3.843 -0.311 1.00 98.19 88 ASP A O 1
ATOM 673 N N . ARG A 1 89 ? -0.517 4.165 -2.526 1.00 98.38 89 ARG A N 1
ATOM 674 C CA . ARG A 1 89 ? -1.928 4.557 -2.505 1.00 98.38 89 ARG A CA 1
ATOM 675 C C . ARG A 1 89 ? -2.793 3.532 -1.778 1.00 98.38 89 ARG A C 1
ATOM 677 O O . ARG A 1 89 ? -3.620 3.902 -0.945 1.00 98.38 89 ARG A O 1
ATOM 684 N N . ARG A 1 90 ? -2.601 2.238 -2.051 1.00 98.44 90 ARG A N 1
ATOM 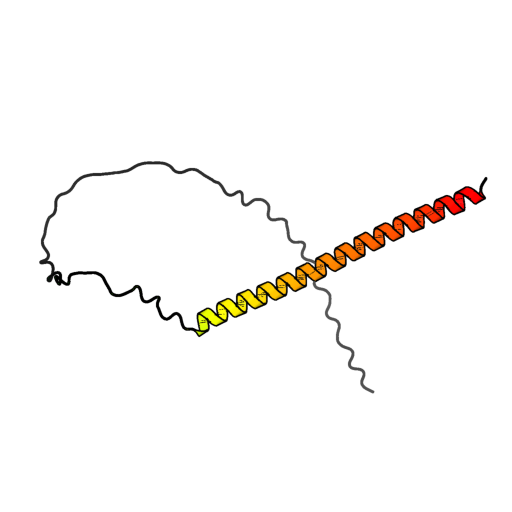685 C CA . ARG A 1 90 ? -3.336 1.158 -1.375 1.00 98.44 90 ARG A CA 1
ATOM 686 C C . ARG A 1 90 ? -3.060 1.134 0.129 1.00 98.44 90 ARG A C 1
ATOM 688 O O . ARG A 1 90 ? -3.981 0.911 0.916 1.00 98.44 90 ARG A O 1
ATOM 695 N N . THR A 1 91 ? -1.809 1.332 0.527 1.00 98.25 91 THR A N 1
ATOM 696 C CA . THR A 1 91 ? -1.405 1.332 1.939 1.00 98.25 91 THR A CA 1
ATOM 697 C C . THR A 1 91 ? -1.986 2.541 2.658 1.00 98.25 91 THR A C 1
ATOM 699 O O . THR A 1 91 ? -2.644 2.383 3.686 1.00 98.25 91 THR A O 1
ATOM 702 N N . LYS A 1 92 ? -1.852 3.729 2.065 1.00 98.50 92 LYS A N 1
ATOM 703 C CA . LYS A 1 92 ? -2.408 4.980 2.575 1.00 98.50 92 LYS A CA 1
ATOM 704 C C . LYS A 1 92 ? -3.918 4.886 2.781 1.00 98.50 92 LYS A C 1
ATOM 706 O O . LYS A 1 92 ? -4.407 5.206 3.859 1.00 98.50 92 LYS A O 1
ATOM 711 N N . VAL A 1 93 ? -4.658 4.375 1.793 1.00 98.50 93 VAL A N 1
ATOM 712 C CA . VAL A 1 93 ? -6.117 4.192 1.901 1.00 98.50 93 VAL A CA 1
ATOM 713 C C . VAL A 1 93 ? -6.481 3.244 3.045 1.00 98.50 93 VAL A C 1
ATOM 715 O O . VAL A 1 93 ? -7.341 3.579 3.859 1.00 98.50 93 VAL A O 1
ATOM 718 N N . GLN A 1 94 ? -5.819 2.088 3.150 1.00 98.44 94 GLN A N 1
ATOM 719 C CA . GLN A 1 94 ? -6.084 1.132 4.232 1.00 98.44 94 GLN A CA 1
ATOM 720 C C . GLN A 1 94 ? -5.770 1.717 5.614 1.00 98.44 94 GLN A C 1
ATOM 722 O O . GLN A 1 94 ? -6.553 1.550 6.554 1.00 98.44 94 GLN A O 1
ATOM 72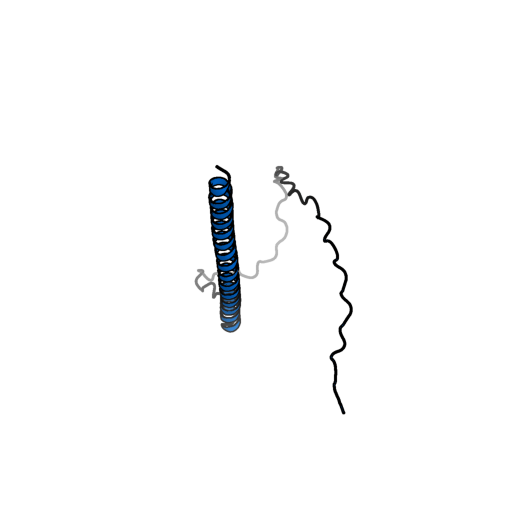7 N N . GLN A 1 95 ? -4.652 2.433 5.741 1.00 98.44 95 GLN A N 1
ATOM 728 C CA . GLN A 1 95 ? -4.264 3.084 6.986 1.00 98.44 95 GLN A CA 1
ATOM 729 C C . GLN A 1 95 ? -5.291 4.144 7.388 1.00 98.44 95 GLN A C 1
ATOM 731 O O . GLN A 1 95 ? -5.799 4.116 8.509 1.00 98.44 95 GLN A O 1
ATOM 736 N N . THR A 1 96 ? -5.650 5.044 6.471 1.00 98.06 96 THR A N 1
ATOM 737 C CA . THR A 1 96 ? -6.630 6.099 6.737 1.00 98.06 96 THR A CA 1
ATOM 738 C C . THR A 1 96 ? -7.999 5.518 7.095 1.00 98.06 96 THR A C 1
ATOM 740 O O . THR A 1 96 ? -8.604 5.958 8.071 1.00 98.06 96 THR A O 1
ATOM 743 N N . GLN A 1 97 ? -8.467 4.487 6.385 1.00 98.50 97 GLN A N 1
ATOM 744 C CA . GLN A 1 97 ? -9.726 3.810 6.704 1.00 98.50 97 GLN A CA 1
ATOM 745 C C . GLN A 1 97 ? -9.701 3.194 8.111 1.00 98.50 97 GLN A C 1
ATOM 747 O O . GLN A 1 97 ? -10.667 3.320 8.867 1.00 98.50 97 GLN A O 1
ATOM 752 N N . THR A 1 98 ? -8.588 2.562 8.489 1.00 98.19 98 THR A N 1
ATOM 753 C CA . THR A 1 98 ? -8.422 1.952 9.816 1.00 98.19 98 THR A CA 1
ATOM 754 C C . THR A 1 98 ? -8.453 3.004 10.921 1.00 98.19 98 THR A C 1
ATOM 756 O O . THR A 1 98 ? -9.148 2.831 11.923 1.00 98.19 98 THR A O 1
ATOM 759 N N . VAL A 1 99 ? -7.742 4.119 10.733 1.00 98.38 99 VAL A N 1
ATOM 760 C CA . VAL A 1 99 ? -7.725 5.233 11.691 1.00 98.38 99 VAL A CA 1
ATOM 761 C C . VAL A 1 99 ? -9.129 5.811 11.879 1.00 98.38 99 VAL A C 1
ATOM 763 O O . VAL A 1 99 ? -9.585 5.919 13.018 1.00 98.38 99 VAL A O 1
ATOM 766 N N . GLN A 1 100 ? -9.844 6.098 10.787 1.00 98.31 100 GLN A N 1
ATOM 767 C CA . GLN A 1 100 ? -11.214 6.620 10.850 1.00 98.31 100 GLN A CA 1
ATOM 768 C C . GLN A 1 100 ? -12.161 5.654 11.571 1.00 98.31 100 GLN A C 1
ATOM 770 O O . GLN A 1 100 ? -12.881 6.051 12.488 1.00 98.31 100 GLN A O 1
ATOM 775 N N . LYS A 1 101 ? -12.114 4.362 11.222 1.00 98.12 101 LYS A N 1
ATOM 776 C CA . LYS A 1 101 ? -12.941 3.327 11.858 1.00 98.12 101 LYS A CA 1
ATOM 777 C C . LYS A 1 101 ? -12.683 3.230 13.362 1.00 98.12 101 LYS A C 1
ATOM 779 O O . LYS A 1 101 ? -13.624 3.121 14.154 1.00 98.12 101 LYS A O 1
ATOM 784 N N . ASN A 1 102 ? -11.419 3.280 13.771 1.00 97.88 102 ASN A N 1
ATOM 785 C CA . ASN A 1 102 ? -11.043 3.221 15.180 1.00 97.88 102 ASN A CA 1
ATOM 786 C C . ASN A 1 102 ? -11.522 4.458 15.944 1.00 97.88 102 ASN A C 1
ATOM 788 O O . ASN A 1 102 ? -12.014 4.327 17.066 1.00 97.88 102 ASN A O 1
ATOM 792 N N . GLN A 1 103 ? -11.425 5.641 15.338 1.00 97.75 103 GLN A N 1
ATOM 793 C CA . GLN A 1 103 ? -11.911 6.880 15.938 1.00 97.75 103 GLN A CA 1
ATOM 794 C C . GLN A 1 103 ? -13.432 6.848 16.131 1.00 97.75 103 GLN A C 1
ATOM 796 O O . GLN A 1 103 ? -13.904 7.020 17.255 1.00 97.75 103 GLN A O 1
ATOM 801 N N . GLN A 1 104 ? -14.184 6.470 15.093 1.00 97.25 104 GLN A N 1
ATOM 802 C CA . GLN A 1 104 ? -15.638 6.299 15.171 1.00 97.25 104 GLN A CA 1
ATOM 803 C C . GLN A 1 104 ? -16.045 5.289 16.256 1.00 97.25 104 GLN A C 1
ATOM 805 O O . GLN A 1 104 ? -16.983 5.515 17.023 1.00 97.25 104 GLN A O 1
ATOM 810 N N . THR A 1 105 ? -15.330 4.165 16.350 1.00 96.50 105 THR A N 1
ATOM 811 C CA . THR A 1 105 ? -15.619 3.119 17.340 1.00 96.50 105 THR A CA 1
ATOM 812 C C . THR A 1 105 ? -15.399 3.621 18.768 1.00 96.50 105 THR A C 1
ATOM 814 O O . THR A 1 105 ? -16.224 3.365 19.649 1.00 96.50 105 THR A O 1
ATOM 817 N N . LYS A 1 106 ? -14.315 4.368 19.011 1.00 96.62 106 LYS A N 1
ATOM 818 C CA . LYS A 1 106 ? -14.035 4.973 20.322 1.00 96.62 106 LYS A CA 1
ATOM 819 C C . LYS A 1 106 ? -15.132 5.954 20.730 1.00 96.62 106 LYS A C 1
ATOM 821 O O . LYS A 1 106 ? -15.634 5.872 21.851 1.00 96.62 106 LYS A O 1
ATOM 826 N N . GLU A 1 107 ? -15.540 6.834 19.822 1.00 95.12 107 GLU A N 1
ATOM 827 C CA . GLU A 1 107 ? -16.596 7.816 20.085 1.00 95.12 107 GLU A CA 1
ATOM 828 C C . GLU A 1 107 ? -17.947 7.153 20.358 1.00 95.12 107 GLU A C 1
ATOM 830 O O . GLU A 1 107 ? -18.619 7.485 21.340 1.00 95.12 107 GLU A O 1
ATOM 835 N N . LYS A 1 108 ? -18.313 6.143 19.561 1.00 95.44 108 LYS A N 1
ATOM 836 C CA . LYS A 1 108 ? -19.546 5.376 19.759 1.00 95.44 108 LYS A CA 1
ATOM 837 C C . LYS A 1 108 ? -19.583 4.719 21.138 1.00 95.44 108 LYS A C 1
ATOM 839 O O . LYS A 1 108 ? -20.569 4.877 21.857 1.00 95.44 108 LYS A O 1
ATOM 844 N N . ASN A 1 109 ? -18.508 4.040 21.538 1.00 92.81 109 ASN A N 1
ATOM 845 C CA . ASN A 1 109 ? -18.427 3.400 22.853 1.00 92.81 109 ASN A CA 1
ATOM 846 C C . ASN A 1 109 ? -18.496 4.418 23.996 1.00 92.81 109 ASN A C 1
ATOM 848 O O . ASN A 1 109 ? -19.245 4.210 24.950 1.00 92.81 109 ASN A O 1
ATOM 852 N N . ARG A 1 110 ? -17.794 5.553 23.876 1.00 92.44 110 ARG A N 1
ATOM 853 C CA . ARG A 1 110 ? -17.871 6.643 24.860 1.00 92.44 110 ARG A CA 1
ATOM 854 C C . ARG A 1 110 ? -19.308 7.140 25.028 1.00 92.44 110 ARG A C 1
ATOM 856 O O . ARG A 1 110 ? -19.769 7.268 26.158 1.00 92.44 110 ARG A O 1
ATOM 863 N N . SER A 1 111 ? -20.029 7.357 23.926 1.00 90.62 111 SER A N 1
ATOM 864 C CA . SER A 1 111 ? -21.428 7.806 23.960 1.00 90.62 111 SER A CA 1
ATOM 865 C C . SER A 1 111 ? -22.376 6.782 24.598 1.00 90.62 111 SER A C 1
ATOM 867 O O . SER A 1 111 ? -23.306 7.151 25.312 1.00 90.62 111 SER A O 1
ATOM 869 N N . LEU A 1 112 ? -22.137 5.486 24.377 1.00 89.75 112 LEU A N 1
ATOM 870 C CA . LEU A 1 112 ? -22.945 4.419 24.960 1.00 89.75 112 LEU A CA 1
ATOM 871 C C . LEU A 1 112 ? -22.760 4.355 26.480 1.00 89.75 112 LEU A C 1
ATOM 873 O O . LEU A 1 112 ? -23.739 4.239 27.218 1.00 89.75 112 LEU A O 1
ATOM 877 N N . VAL A 1 113 ? -21.511 4.458 26.943 1.00 87.50 113 VAL A N 1
ATO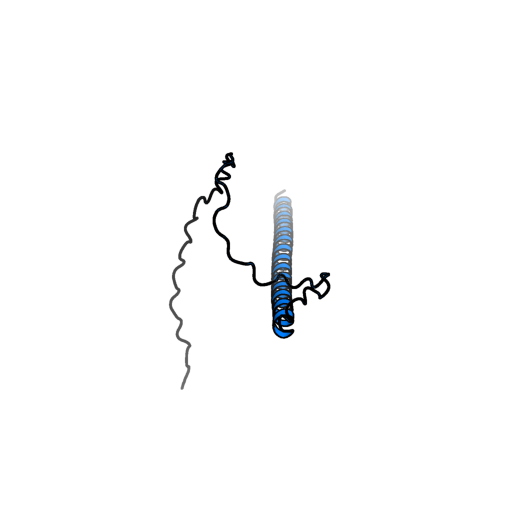M 878 C CA . VAL A 1 113 ? -21.179 4.456 28.373 1.00 87.50 113 VAL 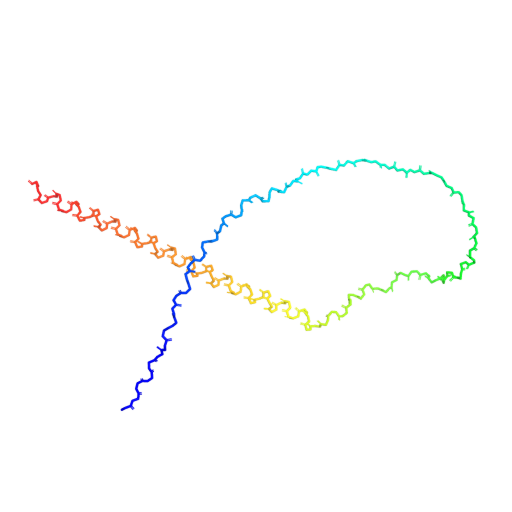A CA 1
ATOM 879 C C . VAL A 1 113 ? -21.821 5.648 29.078 1.00 87.50 113 VAL A C 1
ATOM 881 O O . VAL A 1 113 ? -22.470 5.460 30.107 1.00 87.50 113 VAL A O 1
ATOM 884 N N . THR A 1 114 ? -21.709 6.857 28.522 1.00 84.00 114 THR A N 1
ATOM 885 C CA . THR A 1 114 ? -22.289 8.055 29.149 1.00 84.00 114 THR A CA 1
ATOM 886 C C . THR A 1 114 ? -23.816 8.013 29.171 1.00 84.00 114 THR A C 1
ATOM 888 O O . THR A 1 114 ? -24.409 8.300 30.211 1.00 84.00 114 THR A O 1
ATOM 891 N N . LYS A 1 115 ? -24.464 7.564 28.086 1.00 78.12 115 LYS A N 1
ATOM 892 C CA . LYS A 1 115 ? -25.926 7.387 28.044 1.00 78.12 115 LYS A CA 1
ATOM 893 C C . LYS A 1 115 ? -26.423 6.339 29.042 1.00 78.12 115 LYS A C 1
ATOM 895 O O . LYS A 1 115 ? -27.436 6.553 29.702 1.00 78.12 115 LYS A O 1
ATOM 900 N N . LYS A 1 116 ? -25.724 5.207 29.188 1.00 76.88 116 LYS A N 1
ATOM 901 C CA . LYS A 1 116 ? -26.101 4.165 30.160 1.00 76.88 116 LYS A CA 1
ATOM 902 C C . LYS A 1 116 ? -25.863 4.614 31.606 1.00 76.88 116 LYS A C 1
ATOM 904 O O . LYS A 1 116 ? -26.670 4.292 32.472 1.00 76.88 116 LYS A O 1
ATOM 909 N N . GLY A 1 117 ? -24.785 5.356 31.863 1.00 73.50 117 GLY A N 1
ATOM 910 C CA . GLY A 1 117 ? -24.454 5.885 33.188 1.00 73.50 117 GLY A CA 1
ATOM 911 C C . GLY A 1 117 ? -25.445 6.937 33.693 1.00 73.50 117 GLY A C 1
ATOM 912 O O . GLY A 1 117 ? -25.743 6.958 34.882 1.00 73.50 117 GLY A O 1
ATOM 913 N N . GLN A 1 118 ? -26.016 7.752 32.798 1.00 71.69 118 GLN A N 1
ATOM 914 C CA . GLN A 1 118 ? -27.056 8.727 33.153 1.00 71.69 118 GLN A CA 1
ATOM 915 C C . GLN A 1 118 ? -28.360 8.081 33.629 1.00 71.69 118 GLN A C 1
ATOM 917 O O . GLN A 1 118 ? -29.025 8.644 34.483 1.00 71.69 118 GLN A O 1
ATOM 922 N N . LYS A 1 119 ? -28.710 6.887 33.134 1.00 66.62 119 LYS A N 1
ATOM 923 C CA . LYS A 1 119 ? -29.961 6.199 33.499 1.00 66.62 119 LYS A CA 1
ATOM 924 C C . LYS A 1 119 ? -29.932 5.541 34.891 1.00 66.62 119 LYS A C 1
ATOM 926 O O . LYS A 1 119 ? -30.927 4.955 35.299 1.00 66.62 119 LYS A O 1
ATOM 931 N N . LYS A 1 120 ? -28.778 5.554 35.572 1.00 64.31 120 LYS A N 1
ATOM 932 C CA . LYS A 1 120 ? -28.574 4.987 36.919 1.00 64.31 120 LYS A CA 1
ATOM 933 C C . LYS A 1 120 ? -28.487 6.047 38.030 1.00 64.31 120 LYS A C 1
ATOM 935 O O . LYS A 1 120 ? -28.190 5.680 39.164 1.00 64.31 120 LYS A O 1
ATOM 940 N N . LYS A 1 121 ? -28.701 7.323 37.710 1.00 56.81 121 LYS A N 1
ATOM 941 C CA . LYS A 1 121 ? -28.914 8.396 38.688 1.00 56.81 121 LYS A CA 1
ATOM 942 C C . LYS A 1 121 ? -30.389 8.758 38.707 1.00 56.81 121 LYS A C 1
ATOM 944 O O . LYS A 1 121 ? -30.851 9.128 39.801 1.00 56.81 121 LYS A O 1
#

Foldseek 3Di:
DDDPDDDDDDDDDDDDDDPPDDPDPPPDDDDDDDDDDDDDDDDDDPPPDDPPPDDDDDDPPVPCPDPVVVVVVVVVVVVVVVVVVVVVVVVVVVVVVVVVVVVVVVVVVVVVVVVVVVVVD

Solvent-accessible surface area (backbone atoms only — not comparable to full-atom values): 8343 Å² total; per-residue (Å²): 141,85,84,87,73,82,81,81,75,81,81,81,76,85,78,77,78,75,82,82,75,81,84,74,81,79,86,73,81,92,82,89,87,89,88,83,89,86,84,84,94,82,80,88,69,85,72,73,74,77,77,87,71,75,76,97,76,78,70,87,66,72,69,83,70,48,69,64,59,58,52,49,51,54,51,49,53,52,49,52,52,53,52,49,52,54,51,48,52,54,48,52,52,52,50,53,52,50,53,52,52,52,51,53,51,53,51,52,51,53,53,51,52,53,58,57,58,60,77,75,112